Protein AF-B0FWR6-F1 (afdb_monomer_lite)

Secondary structure (DSSP, 8-state):
---------STT---GGGGS-TTPPPP----SSS--GGGGPEE-SS-SEEEEEE-SS---TTS-EEEEEESS---TTPPPEE---PPTTSSTT---B-----TT--SB--

InterPro domains:
  IPR001214 SET domain [PF00856] (17-85)
  IPR001214 SET domain [PS50280] (1-85)
  IPR001214 SET domain [SM00317] (3-91)
  IPR003616 Post-SET domain [PS50868] (94-110)
  IPR003616 Post-SET domain [SM00508] (94-110)
  IPR046341 SET domain superfamily [G3DSA:2.170.270.10] (2-110)
  IPR046341 SET domain superfamily [SSF82199] (19-107)
  IPR051516 Histone-lysine N-methyltransferase SETDB [PTHR46024] (8-110)

Radius of gyration: 15.97 Å; chains: 1; bounding box: 43×34×41 Å

pLDDT: mean 87.22, std 16.66, range [33.16, 98.56]

Foldseek 3Di:
DDFDQPPDDPPDPPPLVVVDDPPDDADDDDPPPPDDPVVVAAADPDFQKEWDFTDDPDPPSRDTDTDIDGPDDDDPPDGGHYHPPADPCPDPPDWAADDNPDPPDPRTRD

Structure (mmCIF, N/CA/C/O backbone):
data_AF-B0FWR6-F1
#
_entry.id   AF-B0FWR6-F1
#
loop_
_atom_site.group_PDB
_atom_site.id
_atom_site.type_symbol
_atom_site.label_atom_id
_atom_site.label_alt_id
_atom_site.label_comp_id
_atom_site.label_asym_id
_atom_site.label_entity_id
_atom_site.label_seq_id
_atom_site.pdbx_PDB_ins_code
_atom_site.Cartn_x
_atom_site.Cartn_y
_atom_site.Cartn_z
_atom_site.occupancy
_atom_site.B_iso_or_equiv
_atom_site.auth_seq_id
_atom_site.auth_comp_id
_atom_site.auth_asym_id
_atom_site.auth_atom_id
_atom_site.pdbx_PDB_model_num
ATOM 1 N N . LYS A 1 1 ? -4.477 -15.613 -22.866 1.00 39.94 1 LYS A N 1
ATOM 2 C CA . LYS A 1 1 ? -3.235 -15.778 -22.078 1.00 39.94 1 LYS A CA 1
ATOM 3 C C . LYS A 1 1 ? -3.657 -15.792 -20.617 1.00 39.94 1 LYS A C 1
ATOM 5 O O . LYS A 1 1 ? -4.190 -14.788 -20.170 1.00 39.94 1 LYS A O 1
ATOM 10 N N . GLN A 1 2 ? -3.607 -16.945 -19.949 1.00 33.16 2 GLN A N 1
ATOM 11 C CA . GLN A 1 2 ? -3.916 -17.027 -18.518 1.00 33.16 2 GLN A CA 1
ATOM 12 C C . GLN A 1 2 ? -2.752 -16.395 -17.755 1.00 33.16 2 GLN A C 1
ATOM 14 O O . GLN A 1 2 ? -1.601 -16.723 -18.026 1.00 33.16 2 GLN A O 1
ATOM 19 N N . ALA A 1 3 ? -3.050 -15.453 -16.865 1.00 40.03 3 ALA A N 1
ATOM 20 C CA . ALA A 1 3 ? -2.078 -14.986 -15.892 1.00 40.03 3 ALA A CA 1
ATOM 21 C C . ALA A 1 3 ? -1.900 -16.102 -14.855 1.00 40.03 3 ALA A C 1
ATOM 23 O O . ALA A 1 3 ? -2.856 -16.468 -14.171 1.00 40.03 3 ALA A O 1
ATOM 24 N N . GLU A 1 4 ? -0.703 -16.672 -14.765 1.00 45.88 4 GLU A N 1
ATOM 25 C CA . GLU A 1 4 ? -0.358 -17.604 -13.695 1.00 45.88 4 GLU A CA 1
ATOM 26 C C . GLU A 1 4 ? -0.033 -16.794 -12.437 1.00 45.88 4 GLU A C 1
ATOM 28 O O . GLU A 1 4 ? 0.990 -16.114 -12.352 1.00 45.88 4 GLU A O 1
ATOM 33 N N . VAL A 1 5 ? -0.925 -16.837 -11.446 1.00 47.72 5 VAL A N 1
ATOM 34 C CA . VAL A 1 5 ? -0.620 -16.329 -10.106 1.00 47.72 5 VAL A CA 1
ATOM 35 C C . VAL A 1 5 ? 0.219 -17.396 -9.413 1.00 47.72 5 VAL A C 1
ATOM 37 O O . VAL A 1 5 ? -0.309 -18.330 -8.813 1.00 47.72 5 VAL A O 1
ATOM 40 N N . VAL A 1 6 ? 1.542 -17.284 -9.521 1.00 47.88 6 VAL A N 1
ATOM 41 C CA . VAL A 1 6 ? 2.458 -18.123 -8.742 1.00 47.88 6 VAL A CA 1
ATOM 42 C C . VAL A 1 6 ? 2.381 -17.667 -7.285 1.00 47.88 6 VAL A C 1
ATOM 44 O O . VAL A 1 6 ? 3.048 -16.713 -6.880 1.00 47.88 6 VAL A O 1
ATOM 47 N N . ILE A 1 7 ? 1.542 -18.333 -6.490 1.00 48.56 7 ILE A N 1
ATOM 48 C CA . ILE A 1 7 ? 1.537 -18.182 -5.033 1.00 48.56 7 ILE A CA 1
ATOM 49 C C . ILE A 1 7 ? 2.789 -18.897 -4.522 1.00 48.56 7 ILE A C 1
ATOM 51 O O . ILE A 1 7 ? 2.785 -20.105 -4.298 1.00 48.56 7 ILE A O 1
ATOM 55 N N . ALA A 1 8 ? 3.894 -18.161 -4.399 1.00 45.16 8 ALA A N 1
ATOM 56 C CA . ALA A 1 8 ? 5.086 -18.687 -3.751 1.00 45.16 8 ALA A CA 1
ATOM 57 C C . ALA A 1 8 ? 4.753 -19.015 -2.286 1.00 45.16 8 ALA A C 1
ATOM 59 O O . ALA A 1 8 ? 4.217 -18.168 -1.564 1.00 45.16 8 ALA A O 1
ATOM 60 N N . SER A 1 9 ? 5.071 -20.241 -1.860 1.00 39.66 9 SER A N 1
ATOM 61 C CA . SER A 1 9 ? 5.043 -20.654 -0.457 1.00 39.66 9 SER A CA 1
ATOM 62 C C . SER A 1 9 ? 5.833 -19.667 0.408 1.00 39.66 9 SER A C 1
ATOM 64 O O . SER A 1 9 ? 6.810 -19.070 -0.041 1.00 39.66 9 SER A O 1
ATOM 66 N N . VAL A 1 10 ? 5.394 -19.494 1.655 1.00 50.09 10 VAL A N 1
ATOM 67 C CA . VAL A 1 10 ? 5.935 -18.527 2.629 1.00 50.09 10 VAL A CA 1
ATOM 68 C C . VAL A 1 10 ? 7.445 -18.699 2.864 1.00 50.09 10 VAL A C 1
ATOM 70 O O . VAL A 1 10 ? 8.133 -17.733 3.196 1.00 50.09 10 VAL A O 1
ATOM 73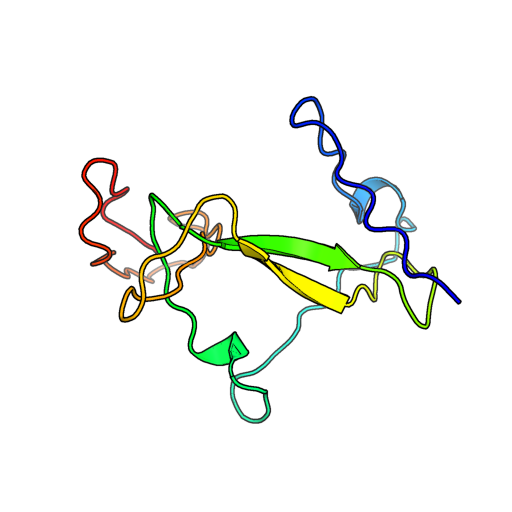 N N . GLU A 1 11 ? 7.986 -19.894 2.635 1.00 44.72 11 GLU A N 1
ATOM 74 C CA . GLU A 1 11 ? 9.408 -20.179 2.801 1.00 44.72 11 GLU A CA 1
ATOM 75 C C . GLU A 1 11 ? 10.233 -19.677 1.602 1.00 44.72 11 GLU A C 1
ATOM 77 O O . GLU A 1 11 ? 10.182 -20.197 0.489 1.00 44.72 11 GLU A O 1
ATOM 82 N N . GLU A 1 12 ? 10.989 -18.614 1.891 1.00 46.31 12 GLU A N 1
ATOM 83 C CA . GLU A 1 12 ? 11.935 -17.882 1.045 1.00 46.31 12 GLU A CA 1
ATOM 84 C C . GLU A 1 12 ? 11.356 -17.150 -0.175 1.00 46.31 12 GLU A C 1
ATOM 86 O O . GLU A 1 12 ? 11.696 -17.423 -1.332 1.00 46.31 12 GLU A O 1
ATOM 91 N N . ARG A 1 13 ? 10.599 -16.072 0.085 1.00 54.06 13 ARG A N 1
ATOM 92 C CA . ARG A 1 13 ? 10.428 -14.975 -0.885 1.00 54.06 13 ARG A CA 1
ATOM 93 C C . ARG A 1 13 ? 11.784 -14.337 -1.202 1.00 54.06 13 ARG A C 1
ATOM 95 O O . ARG A 1 13 ? 12.178 -13.313 -0.648 1.00 54.06 13 ARG A O 1
ATOM 102 N N . LYS A 1 14 ? 12.514 -14.944 -2.129 1.00 55.78 14 LYS A N 1
ATOM 103 C CA . LYS A 1 14 ? 13.714 -14.379 -2.739 1.00 55.78 14 LYS A CA 1
ATOM 104 C C . LYS A 1 14 ? 13.351 -13.025 -3.359 1.00 55.78 14 LYS A C 1
ATOM 106 O O . LYS A 1 14 ? 12.613 -12.981 -4.340 1.00 55.78 14 LYS A O 1
ATOM 111 N N . LYS A 1 15 ? 13.859 -11.924 -2.784 1.00 73.88 15 LYS A N 1
ATOM 112 C CA . LYS A 1 15 ? 13.626 -10.557 -3.287 1.00 73.88 15 LYS A CA 1
ATOM 113 C C . LYS A 1 15 ? 13.949 -10.502 -4.783 1.00 73.88 15 LYS A C 1
ATOM 115 O O . LYS A 1 15 ? 15.047 -10.893 -5.176 1.00 73.88 15 LYS A O 1
ATOM 120 N N . THR A 1 16 ? 13.026 -9.997 -5.604 1.00 81.69 16 THR A N 1
ATOM 121 C CA . THR A 1 16 ? 13.194 -9.943 -7.071 1.00 81.69 16 THR A CA 1
ATOM 122 C C . THR A 1 16 ? 14.435 -9.155 -7.491 1.00 81.69 16 THR A C 1
ATOM 124 O O . THR A 1 16 ? 15.045 -9.486 -8.502 1.00 81.69 16 THR A O 1
ATOM 127 N N . ARG A 1 17 ? 14.880 -8.197 -6.662 1.00 83.06 17 ARG A N 1
ATOM 128 C CA . ARG A 1 17 ? 16.096 -7.391 -6.861 1.00 83.06 17 ARG A CA 1
ATOM 129 C C . ARG A 1 17 ? 17.354 -8.208 -7.156 1.00 83.06 17 ARG A C 1
ATOM 131 O O . ARG A 1 17 ? 18.211 -7.726 -7.883 1.00 83.06 17 ARG A O 1
ATOM 138 N N . LYS A 1 18 ? 17.482 -9.429 -6.629 1.00 86.69 18 LYS A N 1
ATOM 139 C CA . LYS A 1 18 ? 18.667 -10.269 -6.883 1.00 86.69 18 LYS A CA 1
ATOM 140 C C . LYS A 1 18 ? 18.793 -10.728 -8.346 1.00 86.69 18 LYS A C 1
ATOM 142 O O . LYS A 1 18 ? 19.817 -11.285 -8.711 1.00 86.69 18 LYS A O 1
ATOM 147 N N . TYR A 1 19 ? 17.721 -10.598 -9.129 1.00 86.94 19 TYR A N 1
ATOM 148 C CA . TYR A 1 19 ? 17.680 -10.945 -10.549 1.00 86.94 19 TYR A CA 1
ATOM 149 C C . TYR A 1 19 ? 17.901 -9.731 -11.459 1.00 86.94 19 TYR A C 1
ATOM 151 O O . TYR A 1 19 ? 17.856 -9.873 -12.675 1.00 86.94 19 TYR A O 1
ATOM 159 N N . PHE A 1 20 ? 18.070 -8.540 -10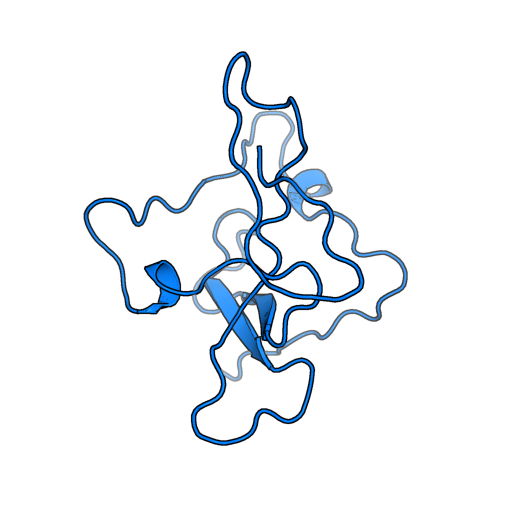.885 1.00 86.69 20 PHE A N 1
ATOM 160 C CA . PHE A 1 20 ? 18.318 -7.318 -11.643 1.00 86.69 20 PHE A CA 1
ATOM 161 C C . PHE A 1 20 ? 19.813 -7.235 -11.962 1.00 86.69 20 PHE A C 1
ATOM 163 O O . PHE A 1 20 ? 20.629 -7.737 -11.186 1.00 86.69 20 PHE A O 1
ATOM 170 N N . GLY A 1 21 ? 20.171 -6.567 -13.057 1.00 87.12 21 GLY A N 1
ATOM 171 C CA . GLY A 1 21 ? 21.565 -6.226 -13.336 1.00 87.12 21 GLY A CA 1
ATOM 172 C C . GLY A 1 21 ? 22.178 -5.331 -12.250 1.00 87.12 21 GLY A C 1
ATOM 173 O O . GLY A 1 21 ? 21.462 -4.662 -11.492 1.00 87.12 21 GLY A O 1
ATOM 174 N N . ASP A 1 22 ? 23.511 -5.307 -12.186 1.00 86.25 22 ASP A N 1
ATOM 175 C CA . ASP A 1 22 ? 24.265 -4.529 -11.191 1.00 86.25 22 ASP A CA 1
ATOM 176 C C . ASP A 1 22 ? 23.888 -3.036 -11.234 1.00 86.25 22 ASP A C 1
ATOM 178 O O . ASP A 1 22 ? 23.619 -2.429 -10.195 1.00 86.25 22 ASP A O 1
ATOM 182 N N . ASP A 1 23 ? 23.727 -2.490 -12.443 1.00 88.06 23 ASP A N 1
ATOM 183 C CA . ASP A 1 23 ? 23.358 -1.089 -12.692 1.00 88.06 23 ASP A CA 1
ATOM 184 C C . ASP A 1 23 ? 21.837 -0.842 -12.768 1.00 88.06 23 ASP A C 1
ATOM 186 O O . ASP A 1 23 ? 21.385 0.277 -13.018 1.00 88.06 23 ASP A O 1
ATOM 190 N N . GLU A 1 24 ? 21.011 -1.870 -12.565 1.00 88.06 24 GLU A N 1
ATOM 191 C CA . GLU A 1 24 ? 19.557 -1.747 -12.669 1.00 88.06 24 GLU A CA 1
ATOM 192 C C . GLU A 1 24 ? 18.922 -1.445 -11.310 1.00 88.06 24 GLU A C 1
ATOM 194 O O . GLU A 1 24 ? 19.037 -2.216 -10.358 1.00 88.06 24 GLU A O 1
ATOM 199 N N . LEU A 1 25 ? 18.195 -0.334 -11.214 1.00 86.25 25 LEU A N 1
ATOM 200 C CA . LEU A 1 25 ? 17.498 0.072 -9.993 1.00 86.25 25 LEU A CA 1
ATOM 201 C C . LEU A 1 25 ? 16.017 -0.342 -10.011 1.00 86.25 25 LEU A C 1
ATOM 203 O O . LEU A 1 25 ? 15.424 -0.483 -11.083 1.00 86.25 25 LEU A O 1
ATOM 207 N N . PRO A 1 26 ? 15.393 -0.536 -8.833 1.00 85.62 26 PRO A N 1
ATOM 208 C CA . PRO A 1 26 ? 13.947 -0.696 -8.748 1.00 85.62 26 PRO A CA 1
ATOM 209 C C . PRO A 1 26 ? 13.222 0.604 -9.118 1.00 85.62 26 PRO A C 1
ATOM 211 O O . PRO A 1 26 ? 13.717 1.702 -8.862 1.00 85.62 26 PRO A O 1
ATOM 214 N N . TYR A 1 27 ? 12.013 0.463 -9.659 1.00 91.12 27 TYR A N 1
ATOM 215 C CA . TYR A 1 27 ? 11.096 1.574 -9.901 1.00 91.12 27 TYR A CA 1
ATOM 216 C C . TYR A 1 27 ? 10.055 1.678 -8.785 1.00 91.12 27 TYR A C 1
ATOM 218 O O . TYR A 1 27 ? 9.695 0.682 -8.155 1.00 91.12 27 TYR A O 1
ATOM 226 N N . THR A 1 28 ? 9.540 2.889 -8.580 1.00 92.69 28 THR A N 1
ATOM 227 C CA . THR A 1 28 ? 8.481 3.185 -7.609 1.00 92.69 28 THR A CA 1
ATOM 228 C C . THR A 1 28 ? 7.232 3.661 -8.339 1.00 92.69 28 THR A C 1
ATOM 230 O O . THR A 1 28 ? 7.318 4.479 -9.253 1.00 92.69 28 THR A O 1
ATOM 233 N N . ILE A 1 29 ? 6.065 3.182 -7.908 1.00 94.62 29 ILE A N 1
ATOM 234 C CA . ILE A 1 29 ? 4.771 3.692 -8.369 1.00 94.62 29 ILE A CA 1
ATOM 235 C C . ILE A 1 29 ? 4.402 4.908 -7.512 1.00 94.62 29 ILE A C 1
ATOM 237 O O . ILE A 1 29 ? 4.183 4.771 -6.309 1.00 94.62 29 ILE A O 1
ATOM 241 N N . ASP A 1 30 ? 4.312 6.088 -8.125 1.00 96.88 30 ASP A N 1
ATOM 242 C CA . ASP A 1 30 ? 3.831 7.304 -7.462 1.00 96.88 30 ASP A CA 1
ATOM 243 C C . ASP A 1 30 ? 2.360 7.565 -7.818 1.00 96.88 30 ASP A C 1
ATOM 245 O O . ASP A 1 30 ? 2.037 8.012 -8.918 1.00 96.88 30 ASP A O 1
ATOM 249 N N . ALA A 1 31 ? 1.465 7.292 -6.865 1.00 97.38 31 ALA A N 1
ATOM 250 C CA . ALA A 1 31 ? 0.027 7.523 -6.998 1.00 97.38 31 ALA A CA 1
ATOM 251 C C . ALA A 1 31 ? -0.450 8.830 -6.331 1.00 97.38 31 ALA A C 1
ATOM 253 O O . ALA A 1 31 ? -1.649 8.999 -6.069 1.00 97.38 31 ALA A O 1
ATOM 254 N N . LYS A 1 32 ? 0.462 9.761 -6.007 1.00 95.94 32 LYS A N 1
ATOM 255 C CA . LYS A 1 32 ? 0.134 10.998 -5.284 1.00 95.94 32 LYS A CA 1
ATOM 256 C C . LYS A 1 32 ? -0.875 11.852 -6.045 1.00 95.94 32 LYS A C 1
ATOM 258 O O . LYS A 1 32 ? -1.889 12.226 -5.458 1.00 95.94 32 LYS A O 1
ATOM 263 N N . SER A 1 33 ? -0.620 12.110 -7.327 1.00 97.38 33 SER A N 1
ATOM 264 C CA . SER A 1 33 ? -1.459 12.979 -8.169 1.00 97.38 33 SER A CA 1
ATOM 265 C C . SER A 1 33 ? -2.396 12.207 -9.098 1.00 97.38 33 SER A C 1
ATOM 267 O O . SER A 1 33 ? -3.507 12.659 -9.354 1.00 97.38 33 SER A O 1
ATOM 269 N N . VAL A 1 34 ? -1.962 11.049 -9.604 1.00 98.00 34 VAL A N 1
ATOM 270 C CA . VAL A 1 34 ? -2.726 10.218 -10.545 1.00 98.00 34 VAL A CA 1
ATOM 271 C C . VAL A 1 34 ? -2.635 8.765 -10.092 1.00 98.00 34 VAL A C 1
ATOM 273 O O . VAL A 1 34 ? -1.543 8.250 -9.893 1.00 98.00 34 VAL A O 1
ATOM 276 N N . GLY A 1 35 ? -3.775 8.100 -9.917 1.00 96.94 35 GLY A N 1
ATOM 277 C CA . GLY A 1 35 ? -3.836 6.710 -9.467 1.00 96.94 35 GLY A 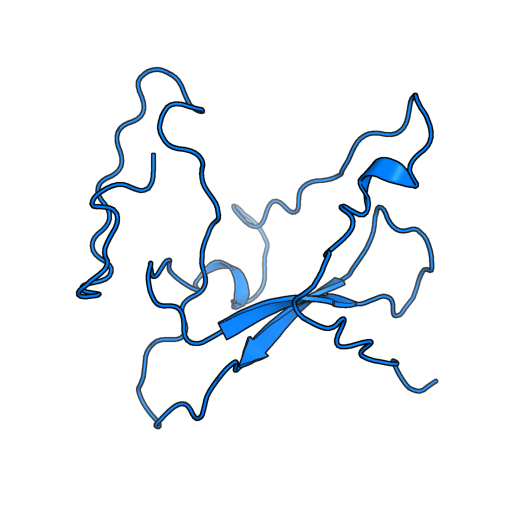CA 1
ATOM 278 C C . GLY A 1 35 ? -5.270 6.186 -9.424 1.00 96.94 35 GLY A C 1
ATOM 279 O O . GLY A 1 35 ? -6.221 6.945 -9.602 1.00 96.94 35 GLY A O 1
ATOM 280 N N . ASN A 1 36 ? -5.427 4.883 -9.194 1.00 97.38 36 ASN A N 1
ATOM 281 C CA . ASN A 1 36 ? -6.734 4.237 -9.044 1.00 97.38 36 ASN A CA 1
ATOM 282 C C . ASN A 1 36 ? -7.145 4.138 -7.559 1.00 97.38 36 ASN A C 1
ATOM 284 O O . ASN A 1 36 ? -6.513 4.740 -6.692 1.00 97.38 36 ASN A O 1
ATOM 288 N N . ILE A 1 37 ? -8.184 3.351 -7.253 1.00 97.62 37 ILE A N 1
ATOM 289 C CA . ILE A 1 37 ? -8.674 3.134 -5.880 1.00 97.62 37 ILE A CA 1
ATOM 290 C C . ILE A 1 37 ? -7.611 2.567 -4.920 1.00 97.62 37 ILE A C 1
ATOM 292 O O . ILE A 1 37 ? -7.671 2.836 -3.724 1.00 97.62 37 ILE A O 1
ATOM 296 N N . GLY A 1 38 ? -6.600 1.859 -5.437 1.00 96.50 38 GLY A N 1
ATOM 297 C CA . GLY A 1 38 ? -5.517 1.255 -4.657 1.00 96.50 38 GLY A CA 1
ATOM 298 C C . GLY A 1 38 ? -4.768 2.250 -3.767 1.00 96.50 38 GLY A C 1
ATOM 299 O O . GLY A 1 38 ? -4.319 1.895 -2.683 1.00 96.50 38 GLY A O 1
ATOM 300 N N . ARG A 1 39 ? -4.699 3.524 -4.177 1.00 97.56 39 ARG A N 1
ATOM 301 C CA . ARG A 1 39 ? -4.024 4.595 -3.423 1.00 97.56 39 ARG A CA 1
ATOM 302 C C . ARG A 1 39 ? -4.674 4.935 -2.076 1.00 97.56 39 ARG A C 1
ATOM 304 O O . ARG A 1 39 ? -4.087 5.690 -1.310 1.00 97.56 39 ARG A O 1
ATOM 311 N N . TYR A 1 40 ? -5.898 4.465 -1.835 1.00 97.88 40 TYR A N 1
ATOM 312 C CA . TYR A 1 40 ? -6.670 4.753 -0.625 1.00 97.88 40 TYR A CA 1
ATOM 313 C C . TYR A 1 40 ? -6.668 3.601 0.386 1.00 97.88 40 TYR A C 1
ATOM 315 O O . TYR A 1 40 ? -7.250 3.755 1.455 1.00 97.88 40 TYR A O 1
ATOM 323 N N . LEU A 1 41 ? -6.045 2.457 0.075 1.00 98.06 41 LEU A N 1
ATOM 324 C CA . LEU A 1 41 ? -5.931 1.353 1.030 1.00 98.06 41 LEU A CA 1
ATOM 325 C C . LEU A 1 41 ? -4.959 1.743 2.142 1.00 98.06 41 LEU A C 1
ATOM 327 O O . LEU A 1 41 ? -3.779 1.976 1.877 1.00 98.06 41 LEU A O 1
ATOM 331 N N . ASN A 1 42 ? -5.464 1.771 3.373 1.00 98.38 42 ASN A N 1
ATOM 332 C CA . ASN A 1 42 ? -4.691 2.139 4.550 1.00 98.38 42 ASN A CA 1
ATOM 333 C C . ASN A 1 42 ? -3.779 1.010 5.037 1.00 98.38 42 ASN A C 1
ATOM 335 O O . ASN A 1 42 ? -3.860 -0.150 4.616 1.00 98.38 42 ASN A O 1
ATOM 339 N N . HIS A 1 43 ? -2.906 1.376 5.972 1.00 98.06 43 HIS A N 1
ATOM 340 C CA . HIS A 1 43 ? -2.055 0.432 6.669 1.00 98.06 43 HIS A CA 1
ATOM 341 C C . HIS A 1 43 ? -2.790 -0.291 7.802 1.00 98.06 43 HIS A C 1
ATOM 343 O O . HIS A 1 43 ? -3.444 0.354 8.621 1.00 98.06 43 HIS A O 1
ATOM 349 N N . SER A 1 44 ? -2.548 -1.597 7.931 1.00 98.19 44 SER A N 1
ATOM 350 C CA . SER A 1 44 ? -2.730 -2.333 9.186 1.00 98.19 44 SER A CA 1
ATOM 351 C C . SER A 1 44 ? -1.503 -3.184 9.513 1.00 98.19 44 SER A C 1
ATOM 353 O O . SER A 1 44 ? -0.857 -3.720 8.611 1.00 98.19 44 SER A O 1
ATOM 355 N N . CYS A 1 45 ? -1.182 -3.303 10.807 1.00 97.19 45 CYS A N 1
ATOM 356 C CA . CYS A 1 45 ? -0.193 -4.263 11.315 1.00 97.19 45 CYS A CA 1
ATOM 357 C C . CYS A 1 45 ? -0.727 -5.709 11.313 1.00 97.19 45 CYS A C 1
ATOM 359 O O . CYS A 1 45 ? 0.068 -6.644 11.365 1.00 97.19 45 CYS A O 1
ATOM 361 N N . ASP A 1 46 ? -2.047 -5.876 11.196 1.00 97.25 46 ASP A N 1
ATOM 362 C CA . ASP A 1 46 ? -2.728 -7.140 10.908 1.00 97.25 46 ASP A CA 1
ATOM 363 C C . ASP A 1 46 ? -3.633 -6.954 9.672 1.00 97.25 46 ASP A C 1
ATOM 365 O O . ASP A 1 46 ? -4.818 -6.626 9.797 1.00 97.25 46 ASP A O 1
ATOM 369 N N . PRO A 1 47 ? -3.055 -6.969 8.457 1.00 98.06 47 PRO A N 1
ATOM 370 C CA . PRO A 1 47 ? -3.780 -6.648 7.232 1.00 98.06 47 PRO A CA 1
ATOM 371 C C . PRO A 1 47 ? -4.620 -7.819 6.717 1.00 98.06 47 PRO A C 1
ATOM 373 O O . PRO A 1 47 ? -4.219 -8.977 6.816 1.00 98.06 47 PRO A O 1
ATOM 376 N N . ASN A 1 48 ? -5.734 -7.511 6.048 1.00 97.81 48 ASN A N 1
ATOM 377 C CA . ASN A 1 48 ? -6.602 -8.506 5.398 1.00 97.81 48 ASN A CA 1
ATOM 378 C C . ASN A 1 48 ? -6.366 -8.653 3.881 1.00 97.81 48 ASN A C 1
ATOM 380 O O . ASN A 1 48 ? -6.905 -9.562 3.242 1.00 97.81 48 ASN A O 1
ATOM 384 N N . VAL A 1 49 ? -5.522 -7.798 3.293 1.00 97.94 49 VAL A N 1
ATOM 385 C CA . VAL A 1 49 ? -5.026 -7.962 1.924 1.00 97.94 49 VAL A CA 1
ATOM 386 C C . VAL A 1 49 ? -3.498 -7.941 1.879 1.00 97.94 49 VAL A C 1
ATOM 388 O O . VAL A 1 49 ? -2.830 -7.293 2.685 1.00 97.94 49 VAL A O 1
ATOM 391 N N . PHE A 1 50 ? -2.922 -8.645 0.907 1.00 95.75 50 PHE A N 1
ATOM 392 C CA . PHE A 1 50 ? -1.484 -8.661 0.651 1.00 95.75 50 PHE A CA 1
ATOM 393 C C . PHE A 1 50 ? -1.168 -8.258 -0.787 1.00 95.75 50 PHE A C 1
ATOM 395 O O . PHE A 1 50 ? -1.986 -8.423 -1.694 1.00 95.75 50 PHE A O 1
ATOM 402 N N . VAL A 1 51 ? 0.046 -7.744 -0.986 1.00 94.25 51 VAL A N 1
ATOM 403 C CA . VAL A 1 51 ? 0.560 -7.367 -2.303 1.00 94.25 51 VAL A CA 1
ATOM 404 C C . VAL A 1 51 ? 1.253 -8.552 -2.970 1.00 94.25 51 VAL A C 1
ATOM 406 O O . VAL A 1 51 ? 2.109 -9.205 -2.369 1.00 94.25 51 VAL A O 1
ATOM 409 N N . GLN A 1 52 ? 0.917 -8.784 -4.236 1.00 92.19 52 GLN A N 1
ATOM 410 C CA . GLN A 1 52 ? 1.555 -9.750 -5.118 1.00 92.19 52 GLN A CA 1
ATOM 411 C C . GLN A 1 52 ? 1.981 -9.063 -6.418 1.00 92.19 52 GLN A C 1
ATOM 413 O O . GLN A 1 52 ? 1.186 -8.387 -7.072 1.00 92.19 52 GLN A O 1
ATOM 418 N N . ASN A 1 53 ? 3.233 -9.284 -6.814 1.00 91.44 53 ASN A N 1
ATOM 419 C CA . ASN A 1 53 ? 3.722 -8.892 -8.132 1.00 91.44 53 ASN A CA 1
ATOM 420 C C . ASN A 1 53 ? 3.143 -9.847 -9.181 1.00 91.44 53 ASN A C 1
ATOM 422 O O . ASN A 1 53 ? 3.297 -11.064 -9.045 1.00 91.44 53 ASN A O 1
ATOM 426 N N . VAL A 1 54 ? 2.499 -9.301 -10.213 1.00 91.50 54 VAL A N 1
ATOM 427 C CA . VAL A 1 54 ? 1.903 -10.055 -11.325 1.00 91.50 54 VAL A CA 1
ATOM 428 C C . VAL A 1 54 ? 2.494 -9.567 -12.645 1.00 91.50 54 VAL A C 1
ATOM 430 O O . VAL A 1 54 ? 2.627 -8.370 -12.874 1.00 91.50 54 VAL A O 1
ATOM 433 N N . PHE A 1 55 ? 2.847 -10.495 -13.527 1.00 90.12 55 PHE A N 1
ATOM 434 C CA . PHE A 1 55 ? 3.459 -10.204 -14.821 1.00 90.12 55 PHE A CA 1
ATOM 435 C C . PHE A 1 55 ? 2.461 -10.547 -15.925 1.00 90.12 55 PHE A C 1
ATOM 437 O O . PHE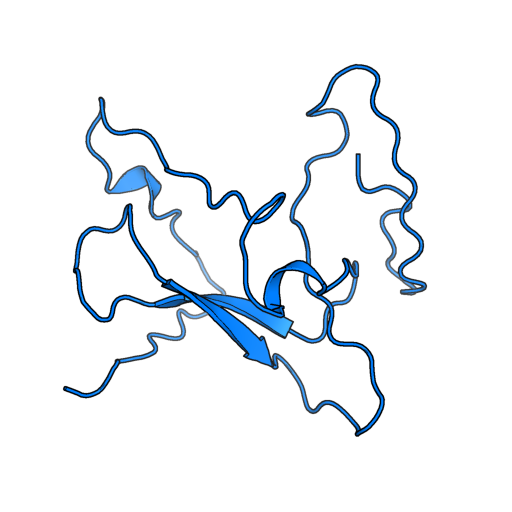 A 1 55 ? 2.159 -11.717 -16.147 1.00 90.12 55 PHE A O 1
ATOM 444 N N . VAL A 1 56 ? 1.890 -9.518 -16.559 1.00 88.56 56 VAL A N 1
ATOM 445 C CA . VAL A 1 56 ? 0.840 -9.677 -17.582 1.00 88.56 56 VAL A CA 1
ATOM 446 C C . VAL A 1 56 ? 1.393 -9.365 -18.970 1.00 88.56 56 VAL A C 1
ATOM 448 O O . VAL A 1 56 ? 1.432 -10.235 -19.839 1.00 88.56 56 VAL A O 1
ATOM 451 N N . ASP A 1 57 ? 1.864 -8.131 -19.160 1.00 89.88 57 ASP A N 1
ATOM 452 C CA . ASP A 1 57 ? 2.294 -7.623 -20.471 1.00 89.88 57 ASP A CA 1
ATOM 453 C C . ASP A 1 57 ? 3.810 -7.705 -20.686 1.00 89.88 57 ASP A C 1
ATOM 455 O O . ASP A 1 57 ? 4.297 -7.578 -21.808 1.00 89.88 57 ASP A O 1
ATOM 459 N N . THR A 1 58 ? 4.567 -7.924 -19.612 1.00 86.81 58 THR A N 1
ATOM 460 C CA . THR A 1 58 ? 6.031 -7.946 -19.607 1.00 86.81 58 THR A CA 1
ATOM 461 C C . THR A 1 58 ? 6.552 -9.020 -18.662 1.00 86.81 58 THR A C 1
ATOM 463 O O . THR A 1 58 ? 5.932 -9.301 -17.639 1.00 86.81 58 THR A O 1
ATOM 466 N N . HIS A 1 59 ? 7.706 -9.596 -19.002 1.00 85.31 59 HIS A N 1
ATOM 467 C CA . HIS A 1 59 ? 8.477 -10.483 -18.122 1.00 85.31 59 HIS A CA 1
ATOM 468 C C . HIS A 1 59 ? 9.647 -9.748 -17.448 1.00 85.31 59 HIS A C 1
ATOM 470 O O . HIS A 1 59 ? 10.456 -10.368 -16.761 1.00 85.31 59 HIS A O 1
ATOM 476 N N . ASP A 1 60 ? 9.758 -8.432 -17.651 1.00 88.19 60 ASP A N 1
ATOM 477 C CA . ASP A 1 60 ? 10.732 -7.610 -16.946 1.00 88.19 60 ASP A CA 1
ATOM 478 C C . ASP A 1 60 ? 10.344 -7.516 -15.466 1.00 88.19 60 ASP A C 1
ATOM 480 O O . ASP A 1 60 ? 9.342 -6.895 -15.101 1.00 88.19 60 ASP A O 1
ATOM 484 N N . LEU A 1 61 ? 11.164 -8.127 -14.607 1.00 87.94 61 LEU A N 1
ATOM 485 C CA . LEU A 1 61 ? 10.944 -8.207 -13.163 1.00 87.94 61 LEU A CA 1
ATOM 486 C C . LEU A 1 61 ? 10.904 -6.838 -12.464 1.00 87.94 61 LEU A C 1
ATOM 488 O O . LEU A 1 61 ? 10.481 -6.763 -11.308 1.00 87.94 61 LEU A O 1
ATOM 492 N N . ARG A 1 62 ? 11.335 -5.770 -13.145 1.00 88.75 62 ARG A N 1
ATOM 493 C CA . ARG A 1 62 ? 11.308 -4.388 -12.655 1.00 88.75 62 ARG A CA 1
ATOM 494 C C . ARG A 1 62 ? 9.955 -3.705 -12.868 1.00 88.75 62 ARG A C 1
ATOM 496 O O . ARG A 1 62 ? 9.686 -2.717 -12.190 1.00 88.75 62 ARG A O 1
ATOM 503 N N . PHE A 1 63 ? 9.105 -4.237 -13.753 1.00 90.38 63 PHE A N 1
ATOM 504 C CA . PHE A 1 63 ? 7.793 -3.672 -14.097 1.00 90.38 63 PHE A CA 1
ATOM 505 C C . PHE A 1 63 ? 6.624 -4.642 -13.833 1.00 90.38 63 PHE A C 1
ATOM 507 O O . PHE A 1 63 ? 5.836 -4.926 -14.741 1.00 90.38 63 PHE A O 1
ATOM 514 N N . PRO A 1 64 ? 6.472 -5.170 -12.604 1.00 91.62 64 PRO A N 1
ATOM 515 C CA . PRO A 1 64 ? 5.293 -5.946 -12.258 1.00 91.62 64 PRO A CA 1
ATOM 516 C C . PRO A 1 64 ? 4.058 -5.049 -12.141 1.00 91.62 64 PRO A C 1
ATOM 518 O O . PRO A 1 64 ? 4.133 -3.876 -11.771 1.00 91.62 64 PRO A O 1
ATOM 521 N N . TRP A 1 65 ? 2.891 -5.646 -12.339 1.00 92.56 65 TRP A N 1
ATOM 522 C CA . TRP A 1 65 ? 1.647 -5.112 -11.809 1.00 92.56 65 TRP A CA 1
ATOM 523 C C . TRP A 1 65 ? 1.614 -5.372 -10.303 1.00 92.56 65 TRP A C 1
ATOM 525 O O . TRP A 1 65 ? 1.813 -6.504 -9.856 1.00 92.56 65 TRP A O 1
ATOM 535 N N . VAL A 1 66 ? 1.343 -4.329 -9.520 1.00 93.12 66 VAL A N 1
ATOM 536 C CA . VAL A 1 66 ? 1.106 -4.445 -8.078 1.00 93.12 66 VAL A CA 1
ATOM 537 C C . VAL A 1 66 ? -0.368 -4.776 -7.863 1.00 93.12 66 VAL A C 1
ATO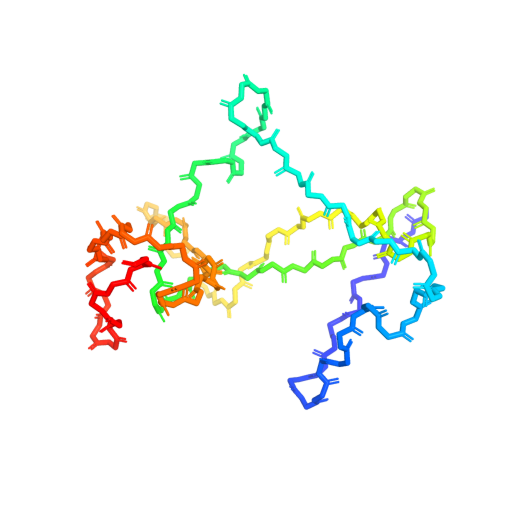M 539 O O . VAL A 1 66 ? -1.234 -3.916 -8.025 1.00 93.12 66 VAL A O 1
ATOM 542 N N . ALA A 1 67 ? -0.651 -6.036 -7.537 1.00 95.50 67 ALA A N 1
ATOM 543 C CA . ALA A 1 67 ? -2.003 -6.531 -7.317 1.00 95.50 67 ALA A CA 1
ATOM 544 C C . ALA A 1 67 ? -2.248 -6.829 -5.833 1.00 95.50 67 ALA A C 1
ATOM 546 O O . ALA A 1 67 ? -1.378 -7.362 -5.143 1.00 95.50 67 ALA A O 1
ATOM 547 N N . PHE A 1 68 ? -3.451 -6.508 -5.361 1.00 96.81 68 PHE A N 1
ATOM 548 C CA . PHE A 1 68 ? -3.905 -6.818 -4.009 1.00 96.81 68 PHE A CA 1
ATOM 549 C C . PHE A 1 68 ? -4.795 -8.057 -4.032 1.00 96.81 68 PHE A C 1
ATOM 551 O O . PHE A 1 68 ? -5.734 -8.131 -4.825 1.00 96.81 68 PHE A O 1
ATOM 558 N N . PHE A 1 69 ? -4.523 -9.002 -3.139 1.00 96.88 69 PHE A N 1
ATOM 559 C CA . PHE A 1 69 ? -5.329 -10.205 -2.947 1.00 96.88 69 PHE A CA 1
ATOM 560 C C . PHE A 1 69 ? -5.738 -10.324 -1.481 1.00 96.88 69 PHE A C 1
ATOM 562 O O . PHE A 1 69 ? -4.965 -9.971 -0.591 1.00 96.88 69 PHE A O 1
ATOM 569 N N . ALA A 1 70 ? -6.942 -10.834 -1.222 1.00 97.19 70 ALA A N 1
ATOM 570 C CA . ALA A 1 70 ? -7.372 -11.147 0.137 1.00 97.19 70 ALA A CA 1
ATOM 571 C C . ALA A 1 70 ? -6.537 -12.311 0.698 1.00 97.19 70 ALA A C 1
ATOM 573 O O . ALA A 1 70 ? -6.331 -13.309 0.006 1.00 97.19 70 ALA A O 1
ATOM 574 N N . ASN A 1 71 ? -6.053 -12.187 1.936 1.00 93.69 71 ASN A N 1
ATOM 575 C CA . ASN A 1 71 ? -5.381 -13.290 2.645 1.00 93.69 71 ASN A CA 1
ATOM 576 C C . ASN A 1 71 ? -6.342 -14.092 3.541 1.00 93.69 71 ASN A C 1
ATOM 578 O O . ASN A 1 71 ? -5.971 -15.145 4.056 1.00 93.69 71 ASN A O 1
ATOM 582 N N . CYS A 1 72 ? -7.570 -13.608 3.711 1.00 93.56 72 CYS A N 1
ATOM 583 C CA . CYS A 1 72 ? -8.610 -14.213 4.525 1.00 93.56 72 CYS A CA 1
ATOM 584 C C . CYS A 1 72 ? -9.998 -13.908 3.937 1.00 93.56 72 CYS A C 1
ATOM 586 O O . CYS A 1 72 ? -10.136 -13.176 2.954 1.00 93.56 72 CYS A O 1
ATOM 588 N N . TYR A 1 73 ? -11.044 -14.487 4.527 1.00 97.56 73 TYR A N 1
ATOM 589 C CA . TYR A 1 73 ? -12.413 -14.063 4.240 1.00 97.56 73 TYR A CA 1
ATOM 590 C C . TYR A 1 73 ? -12.656 -12.664 4.824 1.00 97.56 73 TYR A C 1
ATOM 592 O O . TYR A 1 73 ? -12.408 -12.443 6.008 1.00 97.56 73 TYR A O 1
ATOM 600 N N . ILE A 1 74 ? -13.180 -11.745 4.010 1.00 98.06 74 ILE A N 1
ATOM 601 C CA . ILE A 1 74 ? -13.420 -10.350 4.398 1.00 98.06 74 ILE A CA 1
ATOM 602 C C . ILE A 1 74 ? -14.932 -10.084 4.411 1.00 98.06 74 ILE A C 1
ATOM 604 O O . ILE A 1 74 ? -15.562 -10.119 3.349 1.00 98.06 74 ILE A O 1
ATOM 608 N N . PRO A 1 75 ? -15.538 -9.820 5.583 1.00 98.06 75 PRO A N 1
ATOM 609 C CA . PRO A 1 75 ? -16.942 -9.438 5.674 1.00 98.06 75 PRO A CA 1
ATOM 610 C C . PRO A 1 75 ? -17.264 -8.144 4.913 1.00 98.06 75 PRO A C 1
ATOM 612 O O . PRO A 1 75 ? -16.435 -7.243 4.772 1.00 98.06 75 PRO A O 1
ATOM 615 N N . ALA A 1 76 ? -18.509 -8.017 4.453 1.00 98.25 76 ALA A N 1
ATOM 616 C CA . ALA A 1 76 ? -18.974 -6.786 3.824 1.00 98.25 76 ALA A CA 1
ATOM 617 C C . ALA A 1 76 ? -18.912 -5.604 4.809 1.00 98.25 76 ALA A C 1
ATOM 619 O O . ALA A 1 76 ? -19.328 -5.721 5.960 1.00 98.25 76 ALA A O 1
ATOM 620 N N . GLY A 1 77 ? -18.410 -4.462 4.334 1.00 97.81 77 GLY A N 1
ATOM 621 C CA . GLY A 1 77 ? -18.225 -3.256 5.147 1.00 97.81 77 GLY A CA 1
ATOM 622 C C . GLY A 1 77 ? -16.912 -3.208 5.934 1.00 97.81 77 GLY A C 1
ATOM 623 O O . GLY A 1 77 ? -16.622 -2.175 6.530 1.00 97.81 77 GLY A O 1
ATOM 624 N N . SER A 1 78 ? -16.099 -4.270 5.918 1.00 98.06 78 SER A N 1
ATOM 625 C CA . SER A 1 78 ? -14.748 -4.232 6.483 1.00 98.06 78 SER A CA 1
ATOM 626 C C . SER A 1 78 ? -13.812 -3.371 5.630 1.00 98.06 78 SER A C 1
ATOM 628 O O . SER A 1 78 ? -13.830 -3.439 4.400 1.00 98.06 78 SER A O 1
ATOM 630 N N . GLU A 1 79 ? -12.965 -2.577 6.284 1.00 98.38 79 GLU A N 1
ATOM 631 C CA . GLU A 1 79 ? -11.910 -1.816 5.612 1.00 98.38 79 GLU A CA 1
ATOM 632 C C . GLU A 1 79 ? -10.845 -2.759 5.032 1.00 98.38 79 GLU A C 1
ATOM 634 O O . GLU A 1 79 ? -10.412 -3.701 5.697 1.00 98.38 79 GLU A O 1
ATOM 639 N N . LEU A 1 80 ? -10.399 -2.493 3.801 1.00 98.50 80 LEU A N 1
ATOM 640 C CA . LEU A 1 80 ? -9.285 -3.213 3.182 1.00 98.50 80 LEU A CA 1
ATOM 641 C C . LEU A 1 80 ? -7.960 -2.551 3.561 1.00 98.50 80 LEU A C 1
ATOM 643 O O . LEU A 1 80 ? -7.758 -1.366 3.290 1.00 98.50 80 LEU A O 1
ATOM 647 N N . THR A 1 81 ? -7.047 -3.324 4.146 1.00 98.56 81 THR A N 1
ATOM 648 C CA . THR A 1 81 ? -5.762 -2.816 4.648 1.00 98.56 81 THR A CA 1
ATOM 649 C C . THR A 1 81 ? -4.597 -3.723 4.270 1.00 98.56 81 THR A C 1
ATOM 651 O O . THR A 1 81 ? -4.750 -4.941 4.184 1.00 98.56 81 THR A O 1
ATOM 654 N N . TRP A 1 82 ? -3.417 -3.132 4.063 1.00 97.81 82 TRP A N 1
ATOM 655 C CA . TRP A 1 82 ? -2.174 -3.853 3.753 1.00 97.81 82 TRP A CA 1
ATOM 656 C C . TRP A 1 82 ? -1.006 -3.388 4.633 1.00 97.81 82 TRP A C 1
ATOM 658 O O . TRP A 1 82 ? -1.034 -2.295 5.199 1.00 97.81 82 TRP A O 1
ATOM 668 N N . ASP A 1 83 ? 0.048 -4.195 4.776 1.00 96.62 83 ASP A N 1
ATOM 669 C CA . ASP A 1 83 ? 1.265 -3.725 5.449 1.00 96.62 83 ASP A CA 1
ATOM 670 C C . ASP A 1 83 ? 2.094 -2.861 4.488 1.00 96.62 83 ASP A C 1
ATOM 672 O O . ASP A 1 83 ? 2.632 -3.372 3.503 1.00 96.62 83 ASP A O 1
ATOM 676 N N . TYR A 1 84 ? 2.235 -1.567 4.802 1.00 95.81 84 TYR A N 1
ATOM 677 C CA . TYR A 1 84 ? 3.049 -0.616 4.037 1.00 95.81 84 TYR A CA 1
ATOM 678 C C . TYR A 1 84 ? 4.538 -0.983 4.034 1.00 95.81 84 TYR A C 1
ATOM 680 O O . TYR A 1 84 ? 5.283 -0.464 3.205 1.00 95.81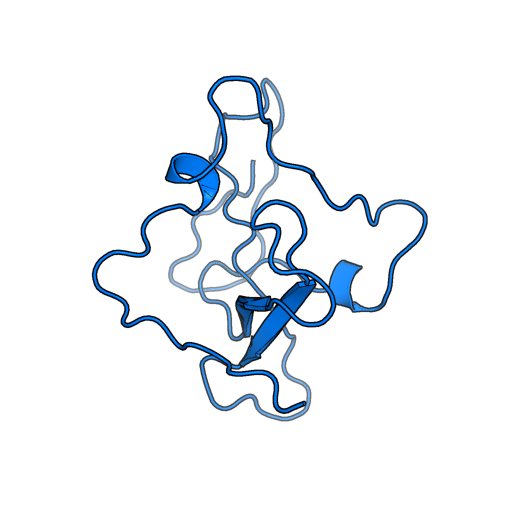 84 TYR A O 1
ATOM 688 N N . GLN A 1 85 ? 4.975 -1.856 4.952 1.00 91.75 85 GLN A N 1
ATOM 689 C CA . GLN A 1 85 ? 6.360 -2.322 5.073 1.00 91.75 85 GLN A CA 1
ATOM 690 C C . GLN A 1 85 ? 7.366 -1.175 5.234 1.00 91.75 85 GLN A C 1
ATOM 692 O O . GLN A 1 85 ? 8.510 -1.256 4.789 1.00 91.75 85 GLN A O 1
ATOM 697 N N . TYR A 1 86 ? 6.942 -0.087 5.877 1.00 91.94 86 TYR A N 1
ATOM 698 C CA . TYR A 1 86 ? 7.850 0.983 6.254 1.00 91.94 86 TYR A CA 1
ATOM 699 C C . TYR A 1 86 ? 8.776 0.521 7.376 1.00 91.94 86 TYR A C 1
ATOM 701 O O . TYR A 1 86 ? 8.346 -0.072 8.366 1.00 91.94 86 TYR A O 1
ATOM 709 N N . GLU A 1 87 ? 10.058 0.831 7.217 1.00 87.69 87 GLU A N 1
ATOM 710 C CA . GLU A 1 87 ? 11.062 0.644 8.255 1.00 87.69 87 GLU A CA 1
ATOM 711 C C . GLU A 1 87 ? 11.130 1.918 9.107 1.00 87.69 87 GLU A C 1
ATOM 713 O O . GLU A 1 87 ? 11.417 3.010 8.603 1.00 87.69 87 GLU A O 1
ATOM 718 N N . ILE A 1 88 ? 10.844 1.786 10.406 1.00 87.25 88 ILE A N 1
ATOM 719 C CA . ILE A 1 88 ? 10.883 2.904 11.358 1.00 87.25 88 ILE A CA 1
ATOM 720 C C . ILE A 1 88 ? 12.291 3.513 11.363 1.00 87.25 88 ILE A C 1
ATOM 722 O O . ILE A 1 88 ? 13.286 2.797 11.467 1.00 87.25 88 ILE A O 1
ATOM 726 N N . GLY A 1 89 ? 12.376 4.843 11.274 1.00 84.69 89 GLY A N 1
ATOM 727 C CA . GLY A 1 89 ? 13.652 5.567 11.260 1.00 84.69 89 GLY A CA 1
ATOM 728 C C . GLY A 1 89 ? 14.348 5.655 9.896 1.00 84.69 89 GLY A C 1
ATOM 729 O O . GLY A 1 89 ? 15.355 6.353 9.792 1.00 84.69 89 GLY A O 1
ATOM 730 N N . ASN A 1 90 ? 13.804 5.037 8.841 1.00 86.75 90 ASN A N 1
ATOM 731 C CA . ASN A 1 90 ? 14.368 5.135 7.487 1.00 86.75 90 ASN A CA 1
ATOM 732 C C . ASN A 1 90 ? 14.174 6.535 6.865 1.00 86.75 90 ASN A C 1
ATOM 734 O O . ASN A 1 90 ? 14.919 6.949 5.981 1.00 86.75 90 ASN A O 1
ATOM 738 N N . VAL A 1 91 ? 13.201 7.311 7.360 1.00 88.50 91 VAL A N 1
ATOM 739 C CA . VAL A 1 91 ? 13.042 8.726 6.998 1.00 88.50 91 VAL A CA 1
ATOM 740 C C . VAL A 1 91 ? 13.456 9.605 8.185 1.00 88.50 91 VAL A C 1
ATOM 742 O O . VAL A 1 91 ? 12.713 9.684 9.169 1.00 88.50 91 VAL A O 1
ATOM 745 N N . PRO A 1 92 ? 14.614 10.293 8.118 1.00 88.50 92 PRO A N 1
ATOM 746 C CA . PRO A 1 92 ? 15.100 11.121 9.215 1.00 88.50 92 PRO A CA 1
ATOM 747 C C . PRO A 1 92 ? 14.086 12.192 9.620 1.00 88.50 92 PRO A C 1
ATOM 749 O O . PRO A 1 92 ? 13.494 12.862 8.772 1.00 88.50 92 PRO A O 1
ATOM 752 N N . ASN A 1 93 ? 13.911 12.382 10.929 1.00 89.94 93 ASN A N 1
ATOM 753 C CA . ASN A 1 93 ? 13.030 13.398 11.518 1.00 89.94 93 ASN A CA 1
ATOM 754 C C . ASN A 1 93 ? 11.545 13.296 11.114 1.00 89.94 93 ASN A C 1
ATOM 756 O O . ASN A 1 93 ? 10.792 14.256 11.292 1.00 89.94 93 ASN A O 1
ATOM 760 N N . LYS A 1 94 ? 11.094 12.154 10.583 1.00 90.94 94 LYS A N 1
ATOM 761 C CA . LYS A 1 94 ? 9.669 11.875 10.392 1.00 90.94 94 LYS A CA 1
ATOM 762 C C . LYS A 1 94 ? 9.179 10.941 11.485 1.00 90.94 94 LYS A C 1
ATOM 764 O O . LYS A 1 94 ? 9.788 9.918 11.764 1.00 90.94 94 LYS A O 1
ATOM 769 N N . HIS A 1 95 ? 8.068 11.330 12.098 1.00 92.75 95 HIS A N 1
ATOM 770 C CA . HIS A 1 95 ? 7.364 10.527 13.080 1.00 92.75 95 HIS A CA 1
ATOM 771 C C . HIS A 1 95 ? 5.905 10.435 12.654 1.00 92.75 95 HIS A C 1
ATOM 773 O O . HIS A 1 95 ? 5.205 11.450 12.625 1.00 92.75 95 HIS A O 1
ATOM 779 N N . LEU A 1 96 ? 5.454 9.232 12.310 1.00 94.88 96 LEU A N 1
ATOM 780 C CA . LEU A 1 96 ? 4.061 8.974 11.968 1.00 94.88 96 LEU A CA 1
ATOM 781 C C . LEU A 1 96 ? 3.534 7.834 12.836 1.00 94.88 96 LEU A C 1
ATOM 783 O O . LEU A 1 96 ? 4.004 6.702 12.742 1.00 94.88 96 LEU A O 1
ATOM 787 N N . THR A 1 97 ? 2.562 8.142 13.690 1.00 96.75 97 THR A N 1
ATOM 788 C CA . THR A 1 97 ? 1.917 7.163 14.573 1.00 96.75 97 THR A CA 1
ATOM 789 C C . THR A 1 97 ? 1.000 6.245 13.767 1.00 96.75 97 THR A C 1
ATOM 791 O O . THR A 1 97 ? 0.319 6.689 12.843 1.00 96.75 97 THR A O 1
ATOM 794 N N . CYS A 1 98 ? 0.988 4.956 14.106 1.00 97.62 98 CYS A N 1
ATOM 795 C CA . CYS A 1 98 ? 0.059 3.997 13.522 1.00 97.62 98 CYS A CA 1
ATOM 796 C C . CYS A 1 98 ? -1.252 3.979 14.320 1.00 97.62 98 CYS A C 1
ATOM 798 O O . CYS A 1 98 ? -1.233 3.856 15.543 1.00 97.62 98 CYS A O 1
ATOM 800 N N . HIS A 1 99 ? -2.385 4.052 13.620 1.00 97.88 99 HIS A N 1
ATOM 801 C CA . HIS A 1 99 ? -3.730 4.046 14.209 1.00 97.88 99 HIS A CA 1
ATOM 802 C C . HIS A 1 99 ? -4.593 2.877 13.712 1.00 97.88 99 HIS A C 1
ATOM 804 O O . HIS A 1 99 ? -5.814 2.965 13.736 1.00 97.88 99 HIS A O 1
ATOM 810 N N . CYS A 1 100 ? -3.974 1.782 13.257 1.00 98.00 100 CYS A N 1
ATOM 811 C CA . CYS A 1 100 ? -4.705 0.659 12.657 1.00 98.00 100 CYS A CA 1
ATOM 812 C C . CYS A 1 100 ? -5.609 -0.122 13.627 1.00 98.00 100 CYS A C 1
ATOM 814 O O . CYS A 1 100 ? -6.462 -0.876 13.179 1.00 98.00 100 CYS A O 1
ATOM 816 N N . GLY A 1 101 ? -5.418 0.027 14.941 1.00 97.31 101 GLY A N 1
ATOM 817 C CA . GLY A 1 101 ? -6.248 -0.626 15.958 1.00 97.31 101 GLY A CA 1
ATOM 818 C C . GLY A 1 101 ? -5.987 -2.121 16.175 1.00 97.31 101 GLY A C 1
ATOM 819 O O . GLY A 1 101 ? -6.641 -2.705 17.029 1.00 97.31 101 GLY A O 1
ATOM 820 N N . ALA A 1 102 ? -5.043 -2.734 15.454 1.00 97.62 102 ALA A N 1
ATOM 821 C CA . ALA A 1 102 ? -4.689 -4.139 15.650 1.00 97.62 102 ALA A CA 1
ATOM 822 C C . ALA A 1 102 ? -4.012 -4.383 17.015 1.00 97.62 102 ALA A C 1
ATOM 824 O O . ALA A 1 102 ? -3.195 -3.572 17.459 1.00 97.62 102 ALA A O 1
ATOM 825 N N . ASP A 1 103 ? -4.282 -5.531 17.643 1.00 97.69 103 ASP A N 1
ATOM 826 C CA . ASP A 1 103 ? -3.696 -5.908 18.943 1.00 97.69 103 ASP A CA 1
ATOM 827 C C . ASP A 1 103 ? -2.162 -6.007 18.889 1.00 97.69 103 ASP A C 1
ATOM 829 O O . ASP A 1 103 ? -1.462 -5.720 19.860 1.00 97.69 103 ASP A O 1
ATOM 833 N N . ASN A 1 104 ? -1.625 -6.373 17.725 1.00 96.75 104 ASN A N 1
ATOM 834 C CA . ASN A 1 104 ? -0.194 -6.472 17.439 1.00 96.75 104 ASN A CA 1
ATOM 835 C C . ASN A 1 104 ? 0.388 -5.191 16.799 1.00 96.75 104 ASN A C 1
ATOM 837 O O . ASN A 1 104 ? 1.424 -5.246 16.130 1.00 96.75 104 ASN A O 1
ATOM 841 N N . CYS A 1 105 ? -0.272 -4.037 16.951 1.00 97.19 105 CYS A N 1
ATOM 842 C CA . CYS A 1 105 ? 0.159 -2.788 16.330 1.00 97.19 105 CYS A CA 1
ATOM 843 C C . CYS A 1 105 ? 1.590 -2.399 16.740 1.00 97.19 105 CYS A C 1
ATOM 845 O O . CYS A 1 105 ? 1.914 -2.279 17.921 1.00 97.19 105 CYS A O 1
ATOM 847 N N . ARG A 1 106 ? 2.436 -2.085 15.748 1.00 94.75 106 ARG A N 1
ATOM 848 C CA . ARG A 1 106 ? 3.820 -1.606 15.949 1.00 94.75 106 ARG A CA 1
ATOM 849 C C . ARG A 1 106 ? 3.899 -0.206 16.581 1.00 94.75 106 ARG A C 1
ATOM 851 O O . ARG A 1 106 ? 4.988 0.294 16.844 1.00 94.75 106 ARG A O 1
ATOM 858 N N . GLY A 1 107 ? 2.765 0.480 16.743 1.00 94.69 107 GLY A N 1
ATOM 859 C CA . GLY A 1 107 ? 2.650 1.841 17.280 1.00 94.69 107 GLY A CA 1
ATOM 860 C C . GLY A 1 107 ? 3.083 2.956 16.320 1.00 94.69 107 GLY A C 1
ATOM 861 O O . GLY A 1 107 ? 2.583 4.076 16.416 1.00 94.69 107 GLY A O 1
ATOM 862 N N . ARG A 1 108 ? 3.960 2.674 15.350 1.00 94.38 108 ARG A N 1
ATOM 863 C CA . ARG A 1 108 ? 4.473 3.655 14.381 1.00 94.38 108 ARG A CA 1
ATOM 864 C C . ARG A 1 108 ? 4.533 3.109 12.957 1.00 94.38 108 ARG A C 1
ATOM 866 O O . ARG A 1 108 ? 4.742 1.919 12.741 1.00 94.38 108 ARG A O 1
ATOM 873 N N . LEU A 1 109 ? 4.355 4.025 12.009 1.00 93.38 109 LEU A N 1
ATOM 874 C CA . LEU A 1 109 ? 4.558 3.852 10.572 1.00 93.38 109 LEU A CA 1
ATOM 875 C C . LEU A 1 109 ? 5.939 4.354 10.132 1.00 93.38 109 LEU A C 1
ATOM 877 O O . LEU A 1 109 ? 6.609 3.671 9.369 1.00 93.38 109 LEU A O 1
ATOM 881 N N . LEU A 1 110 ? 6.348 5.540 10.602 1.00 90.94 110 LEU A N 1
ATOM 882 C CA . LEU A 1 110 ? 7.646 6.174 10.320 1.00 90.94 110 LEU A CA 1
ATOM 883 C C . LEU A 1 110 ? 8.277 6.697 11.610 1.00 90.94 110 LEU A C 1
ATOM 885 O O . LEU A 1 110 ? 7.535 7.205 12.491 1.00 90.94 110 LEU A O 1
#

Sequence (110 aa):
KQAEVVIASVEERKKTRKYFGDDELPYTIDAKSVGNIGRYLNHSCDPNVFVQNVFVDTHDLRFPWVAFFANCYIPAGSELTWDYQYEIGNVPNKHLTCHCGADNCRGRLL

Organism: Artemia franciscana (NCBI:txid6661)